Protein AF-R7XLG6-F1 (afdb_monomer_lite)

Radius of gyration: 17.94 Å; chains: 1; bounding box: 39×36×56 Å

Foldseek 3Di:
DDDPPPDAAEDEEEQVQQDLVNCVVCVVVSYQYLYDADPVVDGGNRDPVSVPDPVSVVSVVVVVVVVVVVVCCVPPVPPPPDPDDDDDDDD

Sequence (91 aa):
MTEDLNVEVTVGADKGYDAQEFIQACLEMKVTPHVAQNTSGRRSAVPDAIARSEGYAISQQKRKLIEQGFGWVKTVGRMRQVMVRGLKRGD

Structure (mmCIF, N/CA/C/O backbone):
data_AF-R7XLG6-F1
#
_entry.id   AF-R7XLG6-F1
#
loop_
_atom_site.group_PDB
_atom_site.id
_atom_site.type_symbol
_atom_site.label_atom_id
_atom_site.label_alt_id
_atom_site.label_comp_id
_atom_site.label_asym_id
_atom_site.label_entity_id
_atom_site.label_seq_id
_atom_site.pdbx_PDB_ins_code
_atom_site.Cartn_x
_atom_site.Cartn_y
_atom_site.Cartn_z
_atom_site.occupancy
_atom_site.B_iso_or_equiv
_atom_site.auth_seq_id
_atom_site.auth_comp_id
_atom_site.auth_asym_id
_atom_site.auth_atom_id
_atom_site.pdbx_PDB_model_num
ATOM 1 N N . MET A 1 1 ? -7.556 -19.263 23.622 1.00 42.12 1 MET A N 1
ATOM 2 C CA . MET A 1 1 ? -6.974 -18.533 22.480 1.00 42.12 1 MET A CA 1
ATOM 3 C C . MET A 1 1 ? -7.562 -17.143 22.553 1.00 42.12 1 MET A C 1
ATOM 5 O O . MET A 1 1 ? -8.694 -16.948 22.142 1.00 42.12 1 MET A O 1
ATOM 9 N N . THR A 1 2 ? -6.896 -16.253 23.279 1.00 45.47 2 THR A N 1
ATOM 10 C CA . THR A 1 2 ? -7.340 -14.871 23.468 1.00 45.47 2 THR A CA 1
ATOM 11 C C . THR A 1 2 ? -7.095 -14.132 22.164 1.00 45.47 2 THR A C 1
ATOM 13 O O . THR A 1 2 ? -5.949 -13.963 21.764 1.00 45.47 2 THR A O 1
ATOM 16 N N . GLU A 1 3 ? -8.165 -13.776 21.458 1.00 55.00 3 GLU A N 1
ATOM 17 C CA . GLU A 1 3 ? -8.068 -12.815 20.367 1.00 55.00 3 GLU A CA 1
ATOM 18 C C . GLU A 1 3 ? -7.751 -11.457 20.993 1.00 55.00 3 GLU A C 1
ATOM 20 O O . GLU A 1 3 ? -8.601 -10.841 21.638 1.00 55.00 3 GLU A O 1
ATOM 25 N N . ASP A 1 4 ? -6.500 -11.019 20.873 1.00 56.84 4 ASP A N 1
ATOM 26 C CA . ASP A 1 4 ? -6.107 -9.655 21.197 1.00 56.84 4 ASP A CA 1
ATOM 27 C C . ASP A 1 4 ? -6.783 -8.712 20.192 1.00 56.84 4 ASP A C 1
ATOM 29 O O . ASP A 1 4 ? -6.256 -8.416 19.121 1.00 56.84 4 ASP A O 1
ATOM 33 N N . LEU A 1 5 ? -7.975 -8.227 20.551 1.00 56.62 5 LEU A N 1
ATOM 34 C CA . LEU A 1 5 ? -8.827 -7.313 19.773 1.00 56.62 5 LEU A CA 1
ATOM 35 C C . LEU A 1 5 ? -8.177 -5.947 19.452 1.00 56.62 5 LEU A C 1
ATOM 37 O O . LEU A 1 5 ? -8.839 -5.068 18.906 1.00 56.62 5 LEU A O 1
ATOM 41 N N . ASN A 1 6 ? -6.904 -5.753 19.805 1.00 61.00 6 ASN A N 1
ATOM 42 C CA . ASN A 1 6 ? -6.155 -4.508 19.646 1.00 61.00 6 ASN A CA 1
ATOM 43 C C . ASN A 1 6 ? -4.991 -4.618 18.641 1.00 61.00 6 ASN A C 1
ATOM 45 O O . ASN A 1 6 ? -4.209 -3.679 18.500 1.00 61.00 6 ASN A O 1
ATOM 49 N N . VAL A 1 7 ? -4.834 -5.761 17.961 1.00 63.34 7 VAL A N 1
ATOM 50 C CA . VAL A 1 7 ? -3.838 -5.910 16.892 1.00 63.34 7 VAL A CA 1
ATOM 51 C C . VAL A 1 7 ? -4.470 -5.502 15.565 1.00 63.34 7 VAL A C 1
ATOM 53 O O . VAL A 1 7 ? -5.282 -6.229 14.998 1.00 63.34 7 VAL A O 1
ATOM 56 N N . GLU A 1 8 ? -4.086 -4.333 15.055 1.00 79.44 8 GLU A N 1
ATOM 57 C CA . GLU A 1 8 ? -4.459 -3.909 13.707 1.00 79.44 8 GLU A CA 1
ATOM 58 C C . GLU A 1 8 ? -3.702 -4.759 12.673 1.00 79.44 8 GLU A C 1
ATOM 60 O O . GLU A 1 8 ? -2.476 -4.681 12.541 1.00 79.44 8 GLU A O 1
ATOM 65 N N . VAL A 1 9 ? -4.431 -5.612 11.951 1.00 90.56 9 VAL A N 1
ATOM 66 C CA . VAL A 1 9 ? -3.861 -6.478 10.914 1.00 90.56 9 VAL A CA 1
ATOM 67 C C . VAL A 1 9 ? -3.763 -5.694 9.610 1.00 90.56 9 VAL A C 1
ATOM 69 O O . VAL A 1 9 ? -4.743 -5.119 9.142 1.00 90.56 9 VAL A O 1
ATOM 72 N N . THR A 1 10 ? -2.581 -5.695 8.994 1.00 92.62 10 THR A N 1
ATOM 73 C CA . THR A 1 10 ? -2.327 -5.003 7.721 1.00 92.62 10 THR A CA 1
ATOM 74 C C . THR A 1 10 ? -1.852 -5.993 6.662 1.00 92.62 10 THR A C 1
ATOM 76 O O . THR A 1 10 ? -1.131 -6.944 6.972 1.00 92.62 10 THR A O 1
ATOM 79 N N . VAL A 1 11 ? -2.224 -5.767 5.400 1.00 93.56 11 VAL A N 1
ATOM 80 C CA . VAL A 1 11 ? -1.729 -6.556 4.260 1.00 93.56 11 VAL A CA 1
ATOM 81 C C . VAL A 1 11 ? -1.006 -5.661 3.265 1.00 93.56 11 VAL A C 1
ATOM 83 O O . VAL A 1 11 ? -1.582 -4.723 2.723 1.00 93.56 11 VAL A O 1
ATOM 86 N N . GLY A 1 12 ? 0.275 -5.941 3.029 1.00 92.19 12 GLY A N 1
ATOM 87 C CA . GLY A 1 12 ? 1.058 -5.261 2.000 1.00 92.19 12 GLY A CA 1
ATOM 88 C C . GLY A 1 12 ? 0.874 -5.923 0.637 1.00 92.19 12 GLY A C 1
A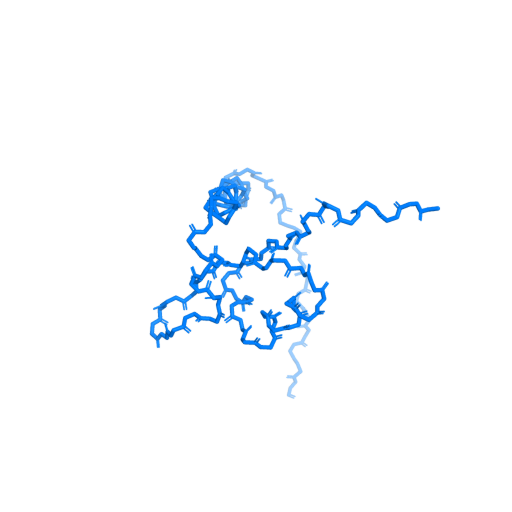TOM 89 O O . GLY A 1 12 ? 1.033 -7.138 0.536 1.00 92.19 12 GLY A O 1
ATOM 90 N N . ALA A 1 13 ? 0.599 -5.146 -0.414 1.00 91.62 13 ALA A N 1
ATOM 91 C CA . ALA A 1 13 ? 0.554 -5.669 -1.785 1.00 91.62 13 ALA A CA 1
ATOM 92 C C . ALA A 1 13 ? 1.107 -4.676 -2.817 1.00 91.62 13 ALA A C 1
ATOM 94 O O . ALA A 1 13 ? 1.244 -3.474 -2.564 1.00 91.62 13 ALA A O 1
ATOM 95 N N . ASP A 1 14 ? 1.463 -5.182 -3.997 1.00 90.19 14 ASP A N 1
ATOM 96 C CA . ASP A 1 14 ? 1.938 -4.343 -5.093 1.00 90.19 14 ASP A CA 1
ATOM 97 C C . ASP A 1 14 ? 0.802 -3.621 -5.832 1.00 90.19 14 ASP A C 1
ATOM 99 O O . ASP A 1 14 ? -0.383 -3.842 -5.590 1.00 90.19 14 ASP A O 1
ATOM 103 N N . LYS A 1 15 ? 1.182 -2.736 -6.759 1.00 90.25 15 LYS A N 1
ATOM 104 C CA . LYS A 1 15 ? 0.250 -1.863 -7.482 1.00 90.25 15 LYS A CA 1
ATOM 105 C C . LYS A 1 15 ? -0.758 -2.593 -8.375 1.00 90.25 15 LYS A C 1
ATOM 107 O O . LYS A 1 15 ? -1.761 -1.999 -8.759 1.00 90.25 15 LYS A O 1
ATOM 112 N N . GLY A 1 16 ? -0.494 -3.846 -8.747 1.00 91.12 16 GLY A N 1
ATOM 113 C CA . GLY A 1 16 ? -1.423 -4.692 -9.495 1.00 91.12 16 GLY A CA 1
ATOM 114 C C . GLY A 1 16 ? -2.645 -5.104 -8.671 1.00 91.12 16 GLY A C 1
ATOM 115 O O . GLY A 1 16 ? -3.703 -5.338 -9.246 1.00 91.12 16 GLY A O 1
ATOM 116 N N . TYR A 1 17 ? -2.523 -5.104 -7.340 1.00 92.50 17 TYR A N 1
ATOM 117 C CA . TYR A 1 17 ? -3.603 -5.418 -6.399 1.00 92.50 17 TYR A CA 1
ATOM 118 C C . TYR A 1 17 ? -4.453 -4.205 -6.016 1.00 92.50 17 TYR A C 1
ATOM 120 O O . TYR A 1 17 ? -5.365 -4.329 -5.204 1.00 92.50 17 TYR A O 1
ATOM 128 N N . ASP A 1 18 ? -4.198 -3.031 -6.600 1.00 93.19 18 ASP A N 1
ATOM 129 C CA . ASP A 1 18 ? -5.048 -1.845 -6.453 1.00 93.19 18 ASP A CA 1
ATOM 130 C C . ASP A 1 18 ? -6.361 -2.031 -7.246 1.00 93.19 18 ASP A C 1
ATOM 132 O O . ASP A 1 18 ? -6.689 -1.296 -8.172 1.00 93.19 18 ASP A O 1
ATOM 136 N N . ALA A 1 19 ? -7.090 -3.099 -6.955 1.00 94.44 19 ALA A N 1
ATOM 137 C CA . ALA A 1 19 ? -8.372 -3.437 -7.542 1.00 94.44 19 ALA A CA 1
ATOM 138 C C . ALA A 1 19 ? -9.452 -3.250 -6.480 1.00 94.44 19 ALA A C 1
ATOM 140 O O . ALA A 1 19 ? -9.258 -3.626 -5.326 1.00 94.44 19 ALA A O 1
ATOM 141 N N . GLN A 1 20 ? -10.595 -2.691 -6.873 1.00 93.88 20 GLN A N 1
ATOM 142 C CA . GLN A 1 20 ? -11.682 -2.392 -5.943 1.00 93.88 20 GLN A CA 1
ATOM 143 C C . GLN A 1 20 ? -12.143 -3.634 -5.173 1.00 93.88 20 GLN A C 1
ATOM 145 O O . GLN A 1 20 ? -12.216 -3.581 -3.953 1.00 93.88 20 GLN A O 1
ATOM 150 N N . GLU A 1 21 ? -12.337 -4.755 -5.869 1.00 95.31 21 GLU A N 1
ATOM 151 C CA . GLU A 1 21 ? -12.698 -6.049 -5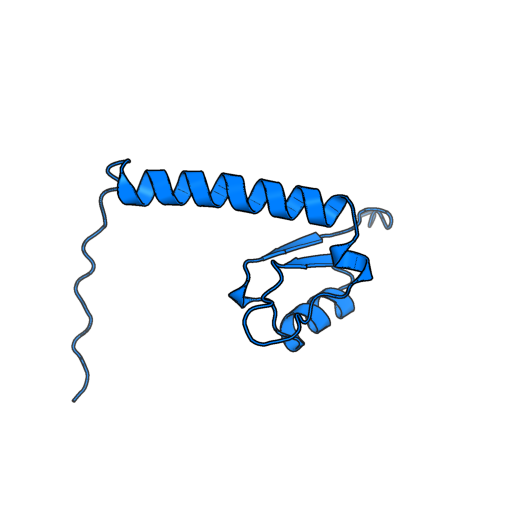.270 1.00 95.31 21 GLU A CA 1
ATOM 152 C C . GLU A 1 21 ? -11.691 -6.505 -4.205 1.00 95.31 21 GLU A C 1
ATOM 154 O O . GLU A 1 21 ? -12.070 -6.955 -3.128 1.00 95.31 21 GLU A O 1
ATOM 159 N N . PHE A 1 22 ? -10.392 -6.345 -4.477 1.00 94.12 22 PHE A N 1
ATOM 160 C CA . PHE A 1 22 ? -9.344 -6.756 -3.546 1.00 94.12 22 PHE A CA 1
ATOM 161 C C . PHE A 1 22 ? -9.346 -5.889 -2.286 1.00 94.12 22 PHE A C 1
ATOM 163 O O . PHE A 1 22 ? -9.353 -6.403 -1.170 1.00 94.12 22 PHE A O 1
ATOM 170 N N . ILE A 1 23 ? -9.375 -4.568 -2.466 1.00 94.56 23 ILE A N 1
ATOM 171 C CA . ILE A 1 23 ? -9.415 -3.612 -1.357 1.00 94.56 23 ILE A CA 1
ATOM 172 C C . ILE A 1 23 ? -10.670 -3.827 -0.509 1.00 94.56 23 ILE A C 1
ATOM 174 O O . ILE A 1 23 ? -10.582 -3.849 0.716 1.00 94.56 23 ILE A O 1
ATOM 178 N N . GLN A 1 24 ? -11.817 -4.024 -1.154 1.00 95.44 24 GLN A N 1
ATOM 179 C CA . GLN A 1 24 ? -13.089 -4.250 -0.483 1.00 95.44 24 GLN A CA 1
ATOM 180 C C . GLN A 1 24 ? -13.062 -5.540 0.346 1.00 95.44 24 GLN A C 1
ATOM 182 O O . GLN A 1 24 ? -13.400 -5.504 1.528 1.00 95.44 24 GLN A O 1
ATOM 187 N N . ALA A 1 25 ? -12.553 -6.639 -0.217 1.00 95.31 25 ALA A N 1
ATOM 188 C CA . ALA A 1 25 ? -12.386 -7.890 0.515 1.00 95.31 25 ALA A CA 1
ATOM 189 C C . ALA A 1 25 ? -11.475 -7.727 1.747 1.00 95.31 25 ALA A C 1
ATOM 191 O O . ALA A 1 25 ? -11.776 -8.262 2.813 1.00 95.31 25 ALA A O 1
ATOM 192 N N . CYS A 1 26 ? -10.381 -6.957 1.649 1.00 94.25 26 CYS A N 1
ATOM 193 C CA . CYS A 1 26 ? -9.529 -6.664 2.808 1.00 94.25 26 CYS A CA 1
ATOM 194 C C . CYS A 1 26 ? -10.299 -5.945 3.921 1.00 94.25 26 CYS A C 1
ATOM 196 O O . CYS A 1 26 ? -10.222 -6.350 5.082 1.00 94.25 26 CYS A O 1
ATOM 198 N N . LEU A 1 27 ? -11.070 -4.916 3.566 1.00 92.19 27 LEU A N 1
ATOM 199 C CA . LEU A 1 27 ? -11.854 -4.144 4.529 1.00 92.19 27 LEU A CA 1
ATOM 200 C C . LEU A 1 27 ? -12.950 -4.991 5.192 1.00 92.19 27 LEU A C 1
ATOM 202 O O . LEU A 1 27 ? -13.144 -4.892 6.402 1.00 92.19 27 LEU A O 1
ATOM 206 N N . GLU A 1 28 ? -13.617 -5.864 4.435 1.00 94.12 28 GLU A N 1
ATOM 207 C CA . GLU A 1 28 ? -14.610 -6.814 4.960 1.00 94.12 28 GLU A CA 1
ATOM 208 C C . GLU A 1 28 ? -14.002 -7.798 5.963 1.00 94.12 28 GLU A C 1
ATOM 210 O O . GLU A 1 28 ? -14.613 -8.113 6.984 1.00 94.12 28 GLU A O 1
ATOM 215 N N . MET A 1 29 ? -12.758 -8.215 5.723 1.00 92.69 29 MET A N 1
ATOM 216 C CA . MET A 1 29 ? -11.982 -9.046 6.643 1.00 92.69 29 MET A CA 1
ATOM 217 C C . MET A 1 29 ? -11.386 -8.266 7.827 1.00 92.69 29 MET A C 1
ATOM 219 O O . MET A 1 29 ? -10.675 -8.858 8.637 1.00 92.69 29 MET A O 1
ATOM 223 N N . LYS A 1 30 ? -11.660 -6.958 7.952 1.00 91.50 30 LYS A N 1
ATOM 224 C CA . LYS A 1 30 ? -11.057 -6.057 8.955 1.00 91.50 30 LYS A CA 1
ATOM 225 C C . LYS A 1 30 ? -9.525 -6.001 8.874 1.00 91.50 30 LYS A C 1
ATOM 227 O O . LYS A 1 30 ? -8.848 -5.825 9.884 1.00 91.50 30 LYS A O 1
ATOM 232 N N . VAL A 1 31 ? -8.981 -6.147 7.668 1.00 92.56 31 VAL A N 1
ATOM 233 C CA . VAL A 1 31 ? -7.551 -6.026 7.380 1.00 92.56 31 VAL A CA 1
ATOM 234 C C . VAL A 1 31 ? -7.307 -4.708 6.657 1.00 92.56 31 VAL A C 1
ATOM 236 O O . VAL A 1 31 ? -7.909 -4.454 5.616 1.00 92.56 31 VAL A O 1
ATOM 239 N N . THR A 1 32 ? -6.389 -3.884 7.159 1.00 94.00 32 THR A N 1
ATOM 240 C CA . THR A 1 32 ? -6.031 -2.610 6.526 1.00 94.00 32 THR A CA 1
ATOM 241 C C . THR A 1 32 ? -5.143 -2.859 5.290 1.00 94.00 32 THR A C 1
ATOM 243 O O . THR A 1 32 ? -4.021 -3.366 5.423 1.00 94.00 32 THR A O 1
ATOM 246 N N . PRO A 1 33 ? -5.599 -2.522 4.067 1.00 94.38 33 PRO A N 1
ATOM 247 C CA . PRO A 1 33 ? -4.833 -2.751 2.844 1.00 94.38 33 PRO A CA 1
ATOM 248 C C . PRO A 1 33 ? -3.713 -1.714 2.656 1.00 94.38 33 PRO A C 1
ATOM 250 O O . PRO A 1 33 ? -3.946 -0.576 2.252 1.00 94.38 33 PRO A O 1
ATOM 253 N N . HIS A 1 34 ? -2.464 -2.126 2.863 1.00 95.44 34 HIS A N 1
ATOM 254 C CA . HIS A 1 34 ? -1.253 -1.389 2.484 1.00 95.44 34 HIS A CA 1
ATOM 255 C C . HIS A 1 34 ? -0.842 -1.721 1.041 1.00 95.44 34 HIS A C 1
ATOM 257 O O . HIS A 1 34 ? 0.245 -2.230 0.761 1.00 95.44 34 HIS A O 1
ATOM 263 N N . VAL A 1 35 ? -1.757 -1.463 0.110 1.00 94.31 35 VAL A N 1
ATOM 264 C CA . VAL A 1 35 ? -1.565 -1.713 -1.323 1.00 94.31 35 VAL A CA 1
ATOM 265 C C . VAL A 1 35 ? -0.985 -0.477 -1.989 1.00 94.31 35 VAL A C 1
ATOM 267 O O . VAL A 1 35 ? -1.450 0.634 -1.755 1.00 94.31 35 VAL A O 1
ATOM 270 N N . ALA A 1 36 ? 0.006 -0.643 -2.862 1.00 94.12 36 ALA A N 1
ATOM 271 C CA . ALA A 1 36 ? 0.540 0.495 -3.595 1.00 94.12 36 ALA A CA 1
ATOM 272 C C . ALA A 1 36 ? -0.494 1.108 -4.556 1.00 94.12 36 ALA A C 1
ATOM 274 O O . ALA A 1 36 ? -0.947 0.452 -5.486 1.00 94.12 36 ALA A O 1
ATOM 275 N N . GLN A 1 37 ? -0.815 2.391 -4.374 1.00 94.00 37 GLN A N 1
ATOM 276 C CA . GLN A 1 37 ? -1.735 3.105 -5.265 1.00 94.00 37 GLN A CA 1
ATOM 277 C C . GLN A 1 37 ? -1.240 3.109 -6.719 1.00 94.00 37 GLN A C 1
ATOM 279 O O . GLN A 1 37 ? -0.094 3.470 -7.005 1.00 94.00 37 GLN A O 1
ATOM 284 N N . ASN A 1 38 ? -2.128 2.771 -7.651 1.00 90.56 38 ASN A N 1
ATOM 285 C CA . ASN A 1 38 ? -1.904 2.914 -9.080 1.00 90.56 38 ASN A CA 1
ATOM 286 C C . ASN A 1 38 ? -2.729 4.091 -9.608 1.00 90.56 38 ASN A C 1
ATOM 288 O O . ASN A 1 38 ? -3.917 3.968 -9.911 1.00 90.56 38 ASN A O 1
ATOM 292 N N . THR A 1 39 ? -2.057 5.231 -9.732 1.00 88.19 39 THR A N 1
ATOM 293 C CA . THR A 1 39 ? -2.630 6.510 -10.168 1.00 88.19 39 THR A CA 1
ATOM 294 C C . THR A 1 39 ? -2.380 6.817 -11.647 1.00 88.19 39 THR A C 1
ATOM 296 O O . THR A 1 39 ? -2.720 7.896 -12.129 1.00 88.19 39 THR A O 1
ATOM 299 N N . SER A 1 40 ? -1.775 5.893 -12.400 1.00 86.00 40 SER A N 1
ATOM 300 C CA . SER A 1 40 ? -1.489 6.113 -13.819 1.00 86.00 40 SER A CA 1
ATOM 301 C C . SER A 1 40 ? -2.763 5.928 -14.643 1.00 86.00 40 SER A C 1
ATOM 303 O O . SER A 1 40 ? -3.245 4.810 -14.810 1.00 86.00 40 SER A O 1
ATOM 305 N N . GLY A 1 41 ? -3.339 7.037 -15.115 1.00 85.00 41 GLY A N 1
ATOM 306 C CA . GLY A 1 41 ? -4.530 7.029 -15.973 1.00 85.00 41 GLY A CA 1
ATOM 307 C C . GLY A 1 41 ? -5.827 6.599 -15.278 1.00 85.00 41 GLY A C 1
ATOM 308 O O . GLY A 1 41 ? -6.823 6.366 -15.957 1.00 85.00 41 GLY A O 1
ATOM 309 N N . ARG A 1 42 ? -5.833 6.481 -13.942 1.00 90.25 42 ARG A N 1
ATOM 310 C CA . ARG A 1 42 ? -7.010 6.101 -13.148 1.00 90.25 42 ARG A CA 1
ATOM 311 C C . ARG A 1 42 ? -6.915 6.588 -11.701 1.00 90.25 42 ARG A C 1
ATOM 313 O O . ARG A 1 42 ? -5.843 6.967 -11.232 1.00 90.25 42 ARG A O 1
ATOM 320 N N . ARG A 1 43 ? -8.036 6.516 -10.980 1.00 89.38 43 ARG A N 1
ATOM 321 C CA . ARG A 1 43 ? -8.086 6.700 -9.523 1.00 89.38 43 ARG A CA 1
ATOM 322 C C . ARG A 1 43 ? -7.800 5.368 -8.822 1.00 89.38 43 ARG A C 1
ATOM 324 O O . ARG A 1 43 ? -8.306 4.337 -9.254 1.00 89.38 43 ARG A O 1
ATOM 331 N N . SER A 1 44 ? -6.999 5.403 -7.760 1.00 92.38 44 SER A N 1
ATOM 332 C CA . SER A 1 44 ? -6.733 4.223 -6.930 1.00 92.38 44 SER A CA 1
ATOM 333 C C . SER A 1 44 ? -7.977 3.806 -6.138 1.00 92.38 44 SER A C 1
ATOM 335 O O . SER A 1 44 ? -8.791 4.654 -5.769 1.00 92.38 44 SER A O 1
ATOM 337 N N . ALA A 1 45 ? -8.103 2.504 -5.883 1.00 93.81 45 ALA A N 1
ATOM 338 C CA . ALA A 1 45 ? -9.133 1.920 -5.034 1.00 93.81 45 ALA A CA 1
ATOM 339 C C . ALA A 1 45 ? -8.803 2.032 -3.536 1.00 93.81 45 ALA A C 1
ATOM 341 O O . ALA A 1 45 ? -9.705 1.932 -2.709 1.00 93.81 45 ALA A O 1
ATOM 342 N N . VAL A 1 46 ? -7.534 2.255 -3.175 1.00 93.12 46 VAL A N 1
ATOM 343 C CA . VAL A 1 46 ? -7.117 2.443 -1.779 1.00 93.12 46 VAL A CA 1
ATOM 344 C C . VAL A 1 46 ? -7.762 3.716 -1.214 1.00 93.12 46 VAL A C 1
ATOM 346 O O . VAL A 1 46 ? -7.542 4.795 -1.774 1.00 93.12 46 VAL A O 1
ATOM 349 N N . PRO A 1 47 ? -8.505 3.633 -0.095 1.00 92.94 47 PRO A N 1
ATOM 350 C CA . PRO A 1 47 ? -9.115 4.798 0.531 1.00 92.94 47 PRO A CA 1
ATOM 351 C C . PRO A 1 47 ? -8.086 5.840 0.972 1.00 92.94 47 PRO A C 1
ATOM 353 O O . PRO A 1 47 ? -7.053 5.509 1.559 1.00 92.94 47 PRO A O 1
ATOM 356 N N . ASP A 1 48 ? -8.416 7.120 0.790 1.00 91.88 48 ASP A N 1
ATOM 357 C CA . ASP A 1 48 ? -7.543 8.235 1.172 1.00 91.88 48 ASP A CA 1
ATOM 358 C C . ASP A 1 48 ? -7.176 8.225 2.663 1.00 91.88 48 ASP A C 1
ATOM 360 O O . ASP A 1 48 ? -6.072 8.619 3.024 1.00 91.88 48 ASP A O 1
ATOM 364 N N . ALA A 1 49 ? -8.084 7.774 3.535 1.00 92.06 49 ALA A N 1
ATOM 365 C CA . ALA A 1 49 ? -7.827 7.670 4.971 1.00 92.06 49 ALA A CA 1
ATOM 366 C C . ALA A 1 49 ? -6.675 6.700 5.283 1.00 92.06 49 ALA A C 1
ATOM 368 O O . ALA A 1 49 ? -5.838 6.995 6.133 1.00 92.06 49 ALA A O 1
ATOM 369 N N . ILE A 1 50 ? -6.591 5.587 4.547 1.00 92.50 50 ILE A N 1
ATOM 370 C CA . ILE A 1 50 ? -5.501 4.614 4.676 1.00 92.50 50 ILE A CA 1
ATOM 371 C C . ILE A 1 50 ? -4.234 5.173 4.038 1.00 92.50 50 ILE A C 1
ATOM 373 O O . ILE A 1 50 ? -3.174 5.133 4.650 1.00 92.50 50 ILE A O 1
ATOM 377 N N . ALA A 1 51 ? -4.341 5.763 2.844 1.00 92.62 51 ALA A N 1
ATOM 378 C CA . ALA A 1 51 ? -3.191 6.323 2.138 1.00 92.62 51 ALA A CA 1
ATOM 379 C C . ALA A 1 51 ? -2.497 7.472 2.902 1.00 92.62 51 ALA A C 1
ATOM 381 O O . ALA A 1 51 ? -1.314 7.728 2.681 1.00 92.62 51 ALA A O 1
ATOM 382 N N . ARG A 1 52 ? -3.220 8.161 3.797 1.00 93.94 52 ARG A N 1
ATOM 383 C CA . ARG A 1 52 ? -2.697 9.229 4.666 1.00 93.94 52 ARG A CA 1
ATOM 384 C C . ARG A 1 52 ? -2.148 8.730 6.007 1.00 93.94 52 ARG A C 1
ATOM 386 O O . ARG A 1 52 ? -1.638 9.549 6.767 1.00 93.94 52 ARG A O 1
ATOM 393 N N . SER A 1 53 ? -2.254 7.439 6.322 1.00 93.81 53 SER A N 1
ATOM 394 C CA . SER A 1 53 ? -1.771 6.912 7.599 1.00 93.81 53 SER A CA 1
ATOM 395 C C . SER A 1 53 ? -0.243 6.775 7.616 1.00 93.81 53 SER A C 1
ATOM 397 O O . SER A 1 53 ? 0.398 6.483 6.601 1.00 93.81 53 SER A O 1
ATOM 399 N N . GLU A 1 54 ? 0.363 6.949 8.792 1.00 93.44 54 GLU A N 1
ATOM 400 C CA . GLU A 1 54 ? 1.808 6.749 8.964 1.00 93.44 54 GLU A CA 1
ATOM 401 C C . GLU A 1 54 ? 2.215 5.292 8.696 1.00 93.44 54 GLU A C 1
ATOM 403 O O . GLU A 1 54 ? 3.228 5.029 8.042 1.00 93.44 54 GLU A O 1
ATOM 408 N N . GLY A 1 55 ? 1.391 4.333 9.136 1.00 91.81 55 GLY A N 1
ATOM 409 C CA . GLY A 1 55 ? 1.615 2.903 8.913 1.00 91.81 55 GLY A CA 1
ATOM 410 C C . GLY A 1 55 ? 1.678 2.542 7.427 1.00 91.81 55 GLY A C 1
ATOM 411 O O . GLY A 1 55 ? 2.557 1.778 7.009 1.00 91.81 55 GLY A O 1
ATOM 412 N N . TYR A 1 56 ? 0.814 3.154 6.614 1.00 93.56 56 TYR A N 1
ATOM 413 C CA . TYR A 1 56 ? 0.828 2.998 5.165 1.00 93.56 56 TYR A CA 1
ATOM 414 C C . TYR A 1 56 ? 2.120 3.558 4.556 1.00 93.56 56 TYR A C 1
ATOM 416 O O . TYR A 1 56 ? 2.787 2.866 3.782 1.00 93.56 56 TYR A O 1
ATOM 424 N N . ALA A 1 57 ? 2.541 4.766 4.949 1.00 93.62 57 ALA A N 1
ATOM 425 C CA . ALA A 1 57 ? 3.782 5.372 4.459 1.00 93.62 57 ALA A CA 1
ATOM 426 C C . ALA A 1 57 ? 5.018 4.504 4.768 1.00 93.62 57 ALA A C 1
ATOM 428 O O . ALA A 1 57 ? 5.843 4.249 3.882 1.00 93.62 57 ALA A O 1
ATOM 429 N N . ILE A 1 58 ? 5.110 3.975 5.994 1.00 94.06 58 ILE A N 1
ATOM 430 C CA . ILE A 1 58 ? 6.192 3.073 6.415 1.00 94.06 58 ILE A CA 1
ATOM 431 C C . ILE A 1 58 ? 6.171 1.777 5.597 1.00 94.06 58 ILE A C 1
ATOM 433 O O . ILE A 1 58 ? 7.219 1.323 5.125 1.00 94.06 58 ILE A O 1
ATOM 437 N N . SER A 1 59 ? 4.994 1.173 5.407 1.00 91.94 59 SER A N 1
ATOM 438 C CA . SER A 1 59 ? 4.851 -0.054 4.617 1.00 91.94 59 SER A CA 1
ATOM 439 C C . SER A 1 59 ? 5.310 0.152 3.172 1.00 91.94 59 SER A C 1
ATOM 441 O O . SER A 1 59 ? 6.121 -0.618 2.650 1.00 91.94 59 SER A O 1
ATOM 443 N N . GLN A 1 60 ? 4.906 1.267 2.562 1.00 93.19 60 GLN A N 1
ATOM 444 C CA . GLN A 1 60 ? 5.291 1.624 1.201 1.00 93.19 60 GLN A CA 1
ATOM 445 C C . GLN A 1 60 ? 6.794 1.880 1.050 1.00 93.19 60 GLN A C 1
ATOM 447 O O . GLN A 1 60 ? 7.385 1.505 0.031 1.00 93.19 60 GLN A O 1
ATOM 452 N N . GLN A 1 61 ? 7.442 2.472 2.055 1.00 92.94 61 GLN A N 1
ATOM 453 C CA . GLN A 1 61 ? 8.895 2.633 2.066 1.00 92.94 61 GLN A CA 1
ATOM 454 C C . GLN A 1 61 ? 9.607 1.277 2.147 1.00 92.94 61 GLN A C 1
ATOM 456 O O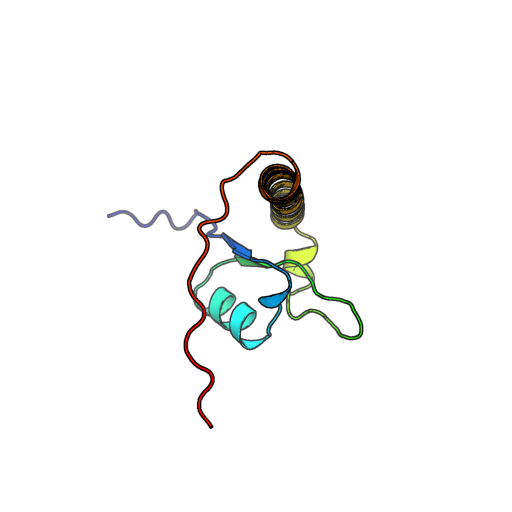 . GLN A 1 61 ? 10.501 1.007 1.342 1.00 92.94 61 GLN A O 1
ATOM 461 N N . LYS A 1 62 ? 9.179 0.391 3.057 1.00 90.69 62 LYS A N 1
ATOM 462 C CA . LYS A 1 62 ? 9.737 -0.967 3.194 1.00 90.69 62 LYS A CA 1
ATOM 463 C C . LYS A 1 62 ? 9.577 -1.783 1.908 1.00 90.69 62 LYS A C 1
ATOM 465 O O . LYS A 1 62 ? 10.536 -2.419 1.471 1.00 90.69 62 LYS A O 1
ATOM 470 N N . ARG A 1 63 ? 8.414 -1.697 1.252 1.00 88.88 63 ARG A N 1
ATOM 471 C CA . ARG A 1 63 ? 8.136 -2.336 -0.048 1.00 88.88 63 ARG A CA 1
ATOM 472 C C . ARG A 1 63 ? 9.183 -1.952 -1.098 1.00 88.88 63 ARG A C 1
ATOM 474 O O . ARG A 1 63 ? 9.772 -2.825 -1.729 1.00 88.88 63 ARG A O 1
ATOM 481 N N . LYS A 1 64 ? 9.476 -0.651 -1.232 1.00 87.00 64 LYS A N 1
ATOM 482 C CA . LYS A 1 64 ? 10.479 -0.136 -2.183 1.00 87.00 64 LYS A CA 1
ATOM 483 C C . LYS A 1 64 ? 11.900 -0.616 -1.875 1.00 87.00 64 LYS A C 1
ATOM 485 O O . LYS A 1 64 ? 12.673 -0.810 -2.809 1.00 87.00 64 LYS A O 1
ATOM 490 N N . LEU A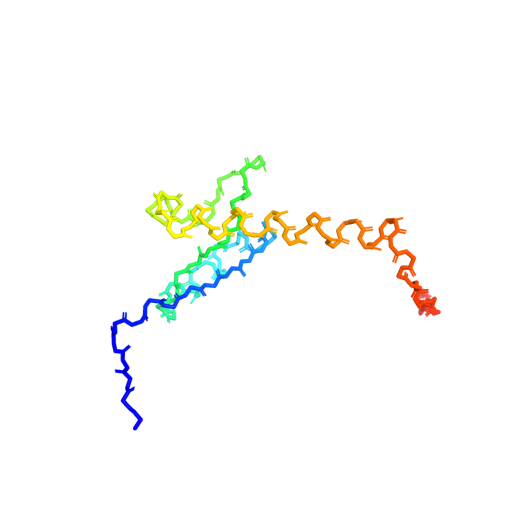 1 65 ? 12.263 -0.785 -0.602 1.00 88.62 65 LEU A N 1
ATOM 491 C CA . LEU A 1 65 ? 13.587 -1.291 -0.212 1.00 88.62 65 LEU A CA 1
AT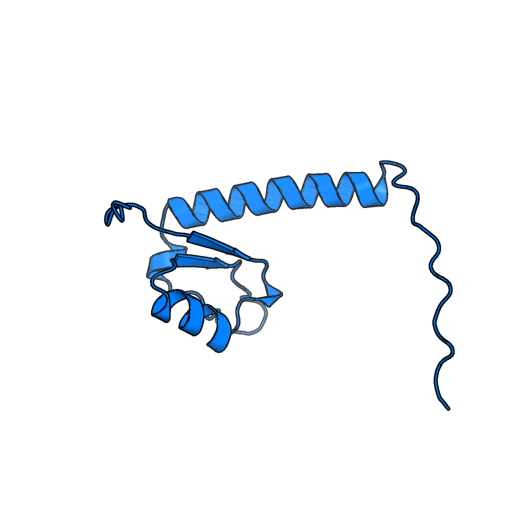OM 492 C C . LEU A 1 65 ? 13.763 -2.762 -0.607 1.00 88.62 65 LEU A C 1
ATOM 494 O O . LEU A 1 65 ? 14.785 -3.139 -1.179 1.00 88.62 65 LEU A O 1
ATOM 498 N N . ILE A 1 66 ? 12.736 -3.576 -0.360 1.00 83.69 66 ILE A N 1
ATOM 499 C CA . ILE A 1 66 ? 12.726 -4.997 -0.719 1.00 83.69 66 ILE A CA 1
ATOM 500 C C . ILE A 1 66 ? 12.786 -5.170 -2.245 1.00 83.69 66 ILE A C 1
ATOM 502 O O . ILE A 1 66 ? 13.575 -5.971 -2.746 1.00 83.69 66 ILE A O 1
ATOM 506 N N . GLU A 1 67 ? 12.014 -4.385 -3.002 1.00 83.12 67 GLU A N 1
ATOM 507 C CA . GLU A 1 67 ? 12.027 -4.430 -4.471 1.00 83.12 67 GLU A CA 1
ATOM 508 C C . GLU A 1 67 ? 13.384 -4.049 -5.073 1.00 83.12 67 GLU A C 1
ATOM 510 O O . GLU A 1 67 ? 13.813 -4.675 -6.042 1.00 83.12 67 GLU A O 1
ATOM 515 N N . GLN A 1 68 ? 14.090 -3.076 -4.494 1.00 84.56 68 GLN A N 1
ATOM 516 C CA . GLN A 1 68 ? 15.442 -2.717 -4.932 1.00 84.56 68 GLN A CA 1
ATOM 517 C C . GLN A 1 68 ? 16.432 -3.862 -4.711 1.00 84.56 68 GLN A C 1
ATOM 519 O O . GLN A 1 68 ? 17.194 -4.196 -5.619 1.00 84.56 68 GLN A O 1
ATOM 524 N N . GLY A 1 69 ? 16.375 -4.515 -3.545 1.00 81.88 69 GLY A N 1
ATOM 525 C CA . GLY A 1 69 ? 17.169 -5.711 -3.268 1.00 81.88 69 GLY A CA 1
ATOM 526 C C . GLY A 1 69 ? 16.881 -6.833 -4.269 1.00 81.88 69 GLY A C 1
ATOM 527 O O . GLY A 1 69 ? 17.805 -7.380 -4.871 1.00 81.88 69 GLY A O 1
ATOM 528 N N . PHE A 1 70 ? 15.604 -7.127 -4.533 1.00 77.88 70 PHE A N 1
ATOM 529 C CA . PHE A 1 70 ? 15.221 -8.126 -5.536 1.00 77.88 70 PHE A CA 1
ATOM 530 C C . PHE A 1 70 ? 15.656 -7.752 -6.955 1.00 77.88 70 PHE A C 1
ATOM 532 O O . PHE A 1 70 ? 16.097 -8.626 -7.700 1.00 77.88 70 PHE A O 1
ATOM 539 N N . GLY A 1 71 ? 15.553 -6.479 -7.340 1.00 78.56 71 GLY A N 1
ATOM 540 C CA . GLY A 1 71 ? 16.033 -5.986 -8.630 1.00 78.56 71 GLY A CA 1
ATOM 541 C C . GLY A 1 71 ? 17.540 -6.179 -8.786 1.00 78.56 71 GLY A C 1
ATOM 542 O O . GLY A 1 71 ? 17.995 -6.684 -9.815 1.00 78.56 71 GLY A O 1
ATOM 543 N N . TRP A 1 72 ? 18.309 -5.870 -7.738 1.00 82.19 72 TRP A N 1
ATOM 544 C CA . TRP A 1 72 ? 19.754 -6.078 -7.715 1.00 82.19 72 TRP A CA 1
ATOM 545 C C . TRP A 1 72 ? 20.129 -7.562 -7.792 1.00 82.19 72 TRP A C 1
ATOM 547 O O . TRP A 1 72 ? 20.955 -7.937 -8.621 1.00 82.19 72 TRP A O 1
ATOM 557 N N . VAL A 1 73 ? 19.484 -8.433 -7.008 1.00 78.38 73 VAL A N 1
ATOM 558 C CA . VAL A 1 73 ? 19.743 -9.885 -7.050 1.00 78.38 73 VAL A CA 1
ATOM 559 C C . VAL A 1 73 ? 19.427 -10.467 -8.432 1.00 78.38 73 VAL A C 1
ATOM 561 O O . VAL A 1 73 ? 20.216 -11.245 -8.966 1.00 78.38 73 VAL A O 1
ATOM 564 N N . LYS A 1 74 ? 18.307 -10.059 -9.042 1.00 71.56 74 LYS A N 1
ATOM 565 C CA . LYS A 1 74 ? 17.901 -10.523 -10.378 1.00 71.56 74 LYS A CA 1
ATOM 566 C C . LYS A 1 74 ? 18.830 -10.037 -11.495 1.00 71.56 74 LYS A C 1
ATOM 568 O O . LYS A 1 74 ? 19.008 -10.761 -12.467 1.00 71.56 74 LYS A O 1
ATOM 573 N N . THR A 1 75 ? 19.392 -8.833 -11.369 1.00 64.94 75 THR A N 1
ATOM 574 C CA . THR A 1 75 ? 20.171 -8.185 -12.444 1.00 64.94 75 THR A CA 1
ATOM 575 C C . THR A 1 75 ? 21.675 -8.413 -12.305 1.00 64.94 75 THR A C 1
ATOM 577 O O . THR A 1 75 ? 22.359 -8.679 -13.287 1.00 64.94 75 THR A O 1
ATOM 580 N N . VAL A 1 76 ? 22.198 -8.304 -11.084 1.00 67.94 76 VAL A N 1
ATOM 581 C CA . VAL A 1 76 ? 23.640 -8.286 -10.787 1.00 67.94 76 VAL A CA 1
ATOM 582 C C . VAL A 1 76 ? 24.055 -9.529 -10.006 1.00 67.94 76 VAL A C 1
ATOM 584 O O . VAL A 1 76 ? 25.098 -10.125 -10.274 1.00 67.94 76 VAL A O 1
ATOM 587 N N . GLY A 1 77 ? 23.226 -9.950 -9.052 1.00 61.28 77 GLY A N 1
ATOM 588 C CA . GLY A 1 77 ? 23.554 -10.982 -8.076 1.00 61.28 77 GLY A CA 1
ATOM 589 C C . GLY A 1 77 ? 23.506 -12.416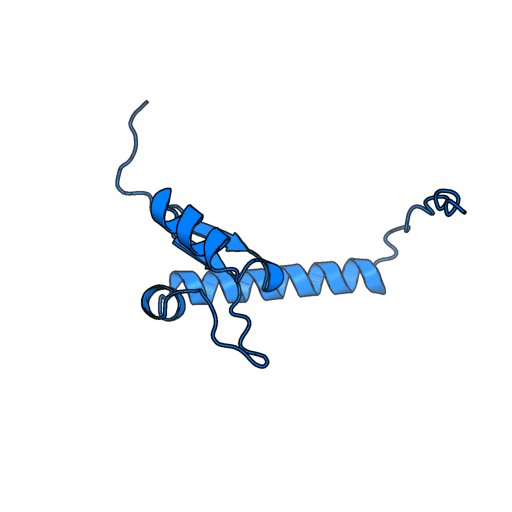 -8.594 1.00 61.28 77 GLY A C 1
ATOM 590 O O . GLY A 1 77 ? 22.988 -13.243 -7.865 1.00 61.28 77 GLY A O 1
ATOM 591 N N . ARG A 1 78 ? 23.985 -12.723 -9.815 1.00 57.12 78 ARG A N 1
ATOM 592 C CA . ARG A 1 78 ? 24.140 -14.081 -10.408 1.00 57.12 78 ARG A CA 1
ATOM 593 C C . ARG A 1 78 ? 23.131 -15.135 -9.909 1.00 57.12 78 ARG A C 1
ATOM 595 O O . ARG A 1 78 ? 23.501 -16.289 -9.676 1.00 57.12 78 ARG A O 1
ATOM 602 N N . MET A 1 79 ? 21.862 -14.771 -9.733 1.00 58.72 79 MET A N 1
ATOM 603 C CA . MET A 1 79 ? 20.848 -15.714 -9.294 1.00 58.72 79 MET A CA 1
ATOM 604 C C . MET A 1 79 ? 20.617 -16.596 -10.509 1.00 58.72 79 MET A C 1
ATOM 606 O O . MET A 1 79 ? 20.072 -16.131 -11.508 1.00 58.72 79 MET A O 1
ATOM 610 N N . ARG A 1 80 ? 21.179 -17.811 -10.483 1.00 58.00 80 ARG A N 1
ATOM 611 C CA . ARG A 1 80 ? 21.202 -18.724 -11.627 1.00 58.00 80 ARG A CA 1
ATOM 612 C C . ARG A 1 80 ? 19.758 -18.925 -12.071 1.00 58.00 80 ARG A C 1
ATOM 614 O O . ARG A 1 80 ? 19.015 -19.652 -11.417 1.00 58.00 80 ARG A O 1
ATOM 621 N N . GLN A 1 81 ? 19.348 -18.228 -13.130 1.00 62.78 81 GLN A N 1
ATOM 622 C CA . GLN A 1 81 ? 18.023 -18.399 -13.700 1.00 62.78 81 GLN A CA 1
ATOM 623 C C . GLN A 1 81 ? 17.935 -19.865 -14.111 1.00 62.78 81 GLN A C 1
ATOM 625 O O . GLN A 1 81 ? 18.698 -20.330 -14.959 1.00 62.78 81 GLN A O 1
ATOM 630 N N . VAL A 1 82 ? 17.072 -20.626 -13.443 1.00 61.50 82 VAL A N 1
ATOM 631 C CA . VAL A 1 82 ? 16.761 -21.989 -13.865 1.00 61.50 82 VAL A CA 1
ATOM 632 C C . VAL A 1 82 ? 16.131 -21.870 -15.245 1.00 61.50 82 VAL A C 1
ATOM 634 O O . VAL A 1 82 ? 15.056 -21.291 -15.389 1.00 61.50 82 VAL A O 1
ATOM 637 N N . MET A 1 83 ? 16.827 -22.361 -16.271 1.00 65.38 83 MET A N 1
ATOM 638 C CA . MET A 1 83 ? 16.266 -22.422 -17.615 1.00 65.38 83 MET A CA 1
ATOM 639 C C . MET A 1 83 ? 15.096 -23.404 -17.595 1.00 65.38 83 MET A C 1
ATOM 641 O O . MET A 1 83 ? 15.293 -24.619 -17.597 1.00 65.38 83 MET A O 1
ATOM 645 N N . VAL A 1 84 ? 13.874 -22.882 -17.549 1.00 67.81 84 VAL A N 1
ATOM 646 C CA . VAL A 1 84 ? 12.666 -23.684 -17.732 1.00 67.81 84 VAL A CA 1
ATOM 647 C C . VAL A 1 84 ? 12.475 -23.926 -19.230 1.00 67.81 84 VAL A C 1
ATOM 649 O O . VAL A 1 84 ? 12.497 -22.992 -20.031 1.00 67.81 84 VAL A O 1
ATOM 652 N N . ARG A 1 85 ? 12.332 -25.192 -19.637 1.00 68.94 85 ARG A N 1
ATOM 653 C CA . ARG A 1 85 ? 11.939 -25.532 -21.012 1.00 68.94 85 ARG A CA 1
ATOM 654 C C . ARG A 1 85 ? 10.512 -25.025 -21.230 1.00 68.94 85 ARG A C 1
ATOM 656 O O . ARG A 1 85 ? 9.615 -25.420 -20.492 1.00 68.94 85 ARG A O 1
ATOM 663 N N . GLY A 1 86 ? 10.313 -24.145 -22.211 1.00 68.62 86 GLY A N 1
ATOM 664 C CA . GLY A 1 86 ? 8.984 -23.647 -22.568 1.00 68.62 86 GLY A CA 1
ATOM 665 C C . GLY A 1 86 ? 8.048 -24.793 -22.958 1.00 68.62 86 GLY A C 1
ATOM 666 O O . GLY A 1 86 ? 8.453 -25.709 -23.676 1.00 68.62 86 GLY A O 1
ATOM 667 N N . LEU A 1 87 ? 6.806 -24.754 -22.473 1.00 71.31 87 LEU A N 1
ATOM 668 C CA . LEU A 1 87 ? 5.746 -25.651 -22.933 1.00 71.31 87 LEU A CA 1
ATOM 669 C C . LEU A 1 87 ? 5.437 -25.363 -24.407 1.00 71.31 87 LEU A C 1
ATOM 671 O O . LEU A 1 87 ? 5.424 -24.207 -24.836 1.00 71.31 87 LEU A O 1
ATOM 675 N N . LYS A 1 88 ? 5.216 -26.432 -25.181 1.00 67.88 88 LYS A N 1
ATOM 676 C CA . LYS A 1 88 ? 4.901 -26.366 -26.612 1.00 67.88 88 LYS A CA 1
ATOM 677 C C . LYS A 1 88 ? 3.652 -25.499 -26.800 1.00 67.88 88 LYS A C 1
ATOM 679 O O . LYS A 1 88 ? 2.632 -25.756 -26.164 1.00 67.88 88 LYS A O 1
ATOM 684 N N . ARG A 1 89 ? 3.750 -24.458 -27.630 1.00 59.44 89 ARG A N 1
ATOM 685 C CA . ARG A 1 89 ? 2.606 -23.613 -27.994 1.00 59.44 89 ARG A CA 1
ATOM 686 C C . ARG A 1 89 ? 1.582 -24.510 -28.696 1.00 59.44 89 ARG A C 1
ATOM 688 O O . ARG A 1 89 ? 1.963 -25.193 -29.640 1.00 59.44 89 ARG A O 1
ATOM 695 N N . GLY A 1 90 ? 0.360 -24.578 -28.169 1.00 65.75 90 GLY A N 1
ATOM 696 C CA . GLY A 1 90 ? -0.743 -25.275 -28.831 1.00 65.75 90 GLY A CA 1
ATOM 697 C C . GLY A 1 90 ? -1.110 -24.548 -30.121 1.00 65.75 90 GLY A C 1
ATOM 698 O O . GLY A 1 90 ? -1.104 -23.313 -30.125 1.00 65.75 90 GLY A O 1
ATOM 699 N N . ASP A 1 91 ? -1.333 -25.330 -31.176 1.00 56.22 91 ASP A N 1
ATOM 700 C CA . ASP A 1 91 ? -1.738 -24.885 -32.514 1.00 56.22 91 ASP A CA 1
ATOM 701 C C . ASP A 1 91 ? -3.143 -24.258 -32.518 1.00 56.22 91 ASP A C 1
ATOM 703 O O . ASP A 1 91 ? -4.010 -24.736 -31.744 1.00 56.22 91 ASP A O 1
#

pLDDT: mean 82.72, std 14.16, range [42.12, 95.44]

Secondary structure (DSSP, 8-state):
----TT---EEEE-GGG--HHHHHHHHHTT-EEEEPP--SSS--SS-HHHHTSHHHHHHHHHHHHHHHHHHHHHHTS------PPPPPPP-